Protein AF-A0A4Q4WAK2-F1 (afdb_monomer_lite)

pLDDT: mean 80.36, std 16.14, range [40.62, 97.94]

Sequence (146 aa):
MQHHKDLIRFTTFKALKIQHTCCKPFPGGFRRPSYDVEEIQEIEEEQAALLEILEGLVKEFEEKVLDILEQETTETLAALGEFWTGYWCHRMEEVLDDLNSATISDEERFAAERIGVRWDDGPDYESDEEEKRDIKYWYRRMDEIA

Secondary structure (DSSP, 8-state):
-HHHHHHHHHHHHHHTT---SSPPPPTTSS------HHHHHHHHHHTHHHHHHHHHHHHHHHHHHHHHHHT--TTHHHHHHHIIIIIIHHHHHHHHHHHHHTS--HHHHHHHHHTT-------------SSS--HHHHHHHHHTT-

Foldseek 3Di:
DVVQLVVLLVVLCVLLVQQDQPDDQDVPDDDDDPDDPVRSVVSCVVCVVVVVVSVVRSVVLVVLLVVLVVVVDPCSVVSVLCCVVPVSVVVSVVVVCVVVVVPDDPVRVVVCVVVPDDDDPDDDPPDPCPVVSPVVVVVVVVVVVD

Radius of gyration: 19.06 Å; chains: 1; bounding box: 42×37×46 Å

Structure (mmCIF, N/CA/C/O backbone):
data_AF-A0A4Q4WAK2-F1
#
_entry.id   AF-A0A4Q4WAK2-F1
#
loop_
_atom_site.group_PDB
_atom_site.id
_atom_site.type_symbol
_atom_site.label_atom_id
_atom_site.label_alt_id
_atom_site.label_comp_id
_atom_site.label_asym_id
_atom_site.label_entity_id
_atom_site.label_seq_id
_atom_site.pdbx_PDB_ins_code
_atom_site.Cartn_x
_atom_site.Cartn_y
_atom_site.Cartn_z
_atom_site.occupancy
_atom_site.B_iso_or_equiv
_atom_site.auth_seq_id
_atom_site.auth_comp_id
_atom_site.auth_asym_id
_atom_site.auth_atom_id
_atom_site.pdbx_PDB_model_num
ATOM 1 N N . MET A 1 1 ? -7.854 11.488 12.296 1.00 62.75 1 MET A N 1
ATOM 2 C CA . MET A 1 1 ? -8.243 11.076 10.928 1.00 62.75 1 MET A CA 1
ATOM 3 C C . MET A 1 1 ? -7.101 11.238 9.926 1.00 62.75 1 MET A C 1
ATOM 5 O O . MET A 1 1 ? -6.691 10.229 9.376 1.00 62.75 1 MET A O 1
ATOM 9 N N . GLN A 1 2 ? -6.526 12.439 9.745 1.00 78.75 2 GLN A N 1
ATOM 10 C CA . GLN A 1 2 ? -5.417 12.659 8.793 1.00 78.75 2 GLN A CA 1
ATOM 11 C C . GLN A 1 2 ? -4.213 11.730 9.033 1.00 78.75 2 GLN A C 1
ATOM 13 O O . GLN A 1 2 ? -3.762 11.071 8.108 1.00 78.75 2 GLN A O 1
ATOM 18 N N . HIS A 1 3 ? -3.788 11.563 10.290 1.00 81.81 3 HIS A N 1
ATOM 19 C CA . HIS A 1 3 ? -2.667 10.678 10.633 1.00 81.81 3 HIS A CA 1
ATOM 20 C C . HIS A 1 3 ? -2.872 9.206 10.233 1.00 81.81 3 HIS A C 1
ATOM 22 O O . HIS A 1 3 ? -1.907 8.532 9.896 1.00 81.81 3 HIS A O 1
ATOM 28 N N . HIS A 1 4 ? -4.112 8.700 10.236 1.00 84.69 4 HIS A N 1
ATOM 29 C CA . HIS A 1 4 ? -4.382 7.326 9.798 1.00 84.69 4 HIS A CA 1
ATOM 30 C C . HIS A 1 4 ? -4.272 7.192 8.281 1.00 84.69 4 HIS A C 1
ATOM 32 O O . HIS A 1 4 ? -3.683 6.228 7.806 1.00 84.69 4 HIS A O 1
ATOM 38 N N . LYS A 1 5 ? -4.777 8.180 7.534 1.00 86.12 5 LYS A N 1
ATOM 39 C CA . LYS A 1 5 ? -4.643 8.243 6.073 1.00 86.12 5 LYS A CA 1
ATOM 40 C C . LYS A 1 5 ? -3.177 8.310 5.654 1.00 86.12 5 LYS A C 1
ATOM 42 O O . LYS A 1 5 ? -2.728 7.531 4.817 1.00 86.12 5 LYS A O 1
ATOM 47 N N . ASP A 1 6 ? -2.411 9.175 6.314 1.00 88.69 6 ASP A N 1
ATOM 48 C CA . ASP A 1 6 ? -0.978 9.318 6.056 1.00 88.69 6 ASP A CA 1
ATOM 49 C C . ASP A 1 6 ? -0.225 8.011 6.351 1.00 88.69 6 ASP A C 1
ATOM 51 O O . ASP A 1 6 ? 0.640 7.612 5.572 1.00 88.69 6 ASP A O 1
ATOM 55 N N . LEU A 1 7 ? -0.586 7.309 7.434 1.00 90.44 7 LEU A N 1
ATOM 56 C CA . LEU A 1 7 ? 0.007 6.021 7.792 1.00 90.44 7 LEU A CA 1
ATOM 57 C C . LEU A 1 7 ? -0.340 4.925 6.776 1.00 90.44 7 LEU A C 1
ATOM 59 O O . LEU A 1 7 ? 0.557 4.221 6.325 1.00 90.44 7 LEU A O 1
ATOM 63 N N . ILE A 1 8 ? -1.609 4.803 6.371 1.00 95.06 8 ILE A N 1
ATOM 64 C CA . ILE A 1 8 ? -2.054 3.875 5.316 1.00 95.06 8 ILE A CA 1
ATOM 65 C C . ILE A 1 8 ? -1.257 4.105 4.040 1.00 95.06 8 ILE A C 1
ATOM 67 O O . ILE A 1 8 ? -0.661 3.169 3.503 1.00 95.06 8 ILE A O 1
ATOM 71 N N . ARG A 1 9 ? -1.194 5.356 3.585 1.00 94.50 9 ARG A N 1
ATOM 72 C CA . ARG A 1 9 ? -0.489 5.719 2.359 1.00 94.50 9 ARG A CA 1
ATOM 73 C C . ARG A 1 9 ? 1.000 5.427 2.457 1.00 94.50 9 ARG A C 1
ATOM 75 O O . ARG A 1 9 ? 1.555 4.809 1.554 1.00 94.50 9 ARG A O 1
ATOM 82 N N . PHE A 1 10 ? 1.643 5.827 3.551 1.00 90.38 10 PHE A N 1
ATOM 83 C CA . PHE A 1 10 ? 3.070 5.604 3.749 1.00 90.38 10 PHE A CA 1
ATOM 84 C C . PHE A 1 10 ? 3.419 4.113 3.803 1.00 90.38 10 PHE A C 1
ATOM 86 O O . PHE A 1 10 ? 4.314 3.669 3.084 1.00 90.38 10 PHE A O 1
ATOM 93 N N . THR A 1 11 ? 2.714 3.336 4.625 1.00 93.00 11 THR A N 1
ATOM 94 C CA . THR A 1 11 ? 3.003 1.910 4.816 1.00 93.00 11 THR A CA 1
ATOM 95 C C . THR A 1 11 ? 2.737 1.120 3.534 1.00 93.00 11 THR A C 1
ATOM 97 O O . THR A 1 11 ? 3.578 0.321 3.128 1.00 93.00 11 THR A O 1
ATOM 100 N N . THR A 1 12 ? 1.637 1.409 2.831 1.00 95.69 12 THR A N 1
ATOM 101 C CA . THR A 1 12 ? 1.294 0.757 1.553 1.00 95.69 12 THR A CA 1
ATOM 102 C C . THR A 1 12 ? 2.295 1.114 0.452 1.00 95.69 12 THR A C 1
ATOM 104 O O . THR A 1 12 ? 2.808 0.225 -0.224 1.00 95.69 12 THR A O 1
ATOM 107 N N . PHE A 1 13 ? 2.675 2.392 0.328 1.00 93.38 13 PHE A N 1
ATOM 108 C CA . PHE A 1 13 ? 3.715 2.836 -0.609 1.00 93.38 13 PHE A CA 1
ATOM 109 C C . PHE A 1 13 ? 5.040 2.098 -0.377 1.00 93.38 13 PHE A C 1
ATOM 111 O O . PHE A 1 13 ? 5.697 1.659 -1.322 1.00 93.38 13 PHE A O 1
ATOM 118 N N . LYS A 1 14 ? 5.437 1.948 0.894 1.00 90.75 14 LYS A N 1
ATOM 119 C CA . LYS A 1 14 ? 6.654 1.222 1.269 1.00 90.75 14 LYS A CA 1
ATOM 120 C C . LYS A 1 14 ? 6.572 -0.261 0.934 1.00 90.75 14 LYS A C 1
ATOM 122 O O . LYS A 1 14 ? 7.555 -0.800 0.431 1.00 90.75 14 LYS A O 1
ATOM 127 N N . ALA A 1 15 ? 5.435 -0.896 1.196 1.00 93.44 15 ALA A N 1
ATOM 128 C CA . ALA A 1 15 ? 5.233 -2.315 0.930 1.00 93.44 15 ALA A CA 1
ATOM 129 C C . ALA A 1 15 ? 5.283 -2.635 -0.574 1.00 93.44 15 ALA A C 1
ATOM 131 O O . ALA A 1 15 ? 5.928 -3.603 -0.964 1.00 93.44 15 ALA A O 1
ATOM 132 N N . LEU A 1 16 ? 4.723 -1.761 -1.421 1.00 93.69 16 LEU A N 1
ATOM 133 C CA . LEU A 1 16 ? 4.819 -1.854 -2.886 1.00 93.69 16 LEU A CA 1
ATOM 134 C C . LEU A 1 16 ? 6.217 -1.525 -3.443 1.00 93.69 16 LEU A C 1
ATOM 136 O O . LEU A 1 16 ? 6.429 -1.605 -4.649 1.00 93.69 16 LEU A O 1
ATOM 140 N N . LYS A 1 17 ? 7.175 -1.137 -2.588 1.00 90.44 17 LYS A N 1
ATOM 141 C CA . LYS A 1 17 ? 8.552 -0.766 -2.963 1.00 90.44 17 LYS A CA 1
ATOM 142 C C . LYS A 1 17 ? 8.627 0.331 -4.039 1.00 90.44 17 LYS A C 1
ATOM 144 O O . LYS A 1 17 ? 9.599 0.392 -4.790 1.00 90.44 17 LYS A O 1
ATOM 149 N N . ILE A 1 18 ? 7.639 1.228 -4.081 1.00 90.19 18 ILE A N 1
ATOM 150 C CA . ILE A 1 18 ? 7.609 2.343 -5.036 1.00 90.19 18 ILE A CA 1
ATOM 151 C C . ILE A 1 18 ? 8.783 3.286 -4.750 1.00 90.19 18 ILE A C 1
ATOM 153 O O . ILE A 1 18 ? 9.150 3.554 -3.596 1.00 90.19 18 ILE A O 1
ATOM 157 N N . GLN A 1 19 ? 9.410 3.778 -5.814 1.00 87.44 19 GLN A N 1
ATOM 158 C CA . GLN A 1 19 ? 10.599 4.602 -5.711 1.00 87.44 19 GLN A CA 1
ATOM 159 C C . GLN A 1 19 ? 10.222 6.033 -5.326 1.00 87.44 19 GLN A C 1
ATOM 161 O O . GLN A 1 19 ? 9.307 6.641 -5.871 1.00 87.44 19 GLN A O 1
ATOM 166 N N . HIS A 1 20 ? 10.942 6.608 -4.361 1.00 83.06 20 HIS A N 1
ATOM 167 C CA . HIS A 1 20 ? 10.746 8.015 -4.025 1.00 83.06 20 HIS A CA 1
ATOM 168 C C . HIS A 1 20 ? 11.453 8.909 -5.048 1.00 83.06 20 HIS A C 1
ATOM 170 O O . HIS A 1 20 ? 12.679 9.000 -5.017 1.00 83.06 20 HIS A O 1
ATOM 176 N N . THR A 1 21 ? 10.685 9.647 -5.845 1.00 80.88 21 THR A N 1
ATOM 177 C CA . THR A 1 21 ? 11.173 10.759 -6.684 1.00 80.88 21 THR A CA 1
ATOM 178 C C . THR A 1 21 ? 11.130 12.106 -5.947 1.00 80.88 21 THR A C 1
ATOM 180 O O . THR A 1 21 ? 11.906 13.015 -6.222 1.00 80.88 21 THR A O 1
ATOM 183 N N . CYS A 1 22 ? 10.275 12.227 -4.924 1.00 72.12 22 CYS A N 1
ATOM 184 C CA . CYS A 1 22 ? 9.970 13.493 -4.246 1.00 72.12 22 CYS A CA 1
ATOM 185 C C . CYS A 1 22 ? 10.915 13.889 -3.092 1.00 72.12 22 CYS A C 1
ATOM 187 O O . CYS A 1 22 ? 10.829 14.999 -2.562 1.00 72.12 22 CYS A O 1
ATOM 189 N N . CYS A 1 23 ? 11.790 12.990 -2.634 1.00 68.81 23 CYS A N 1
ATOM 190 C CA . CYS A 1 23 ? 12.600 13.216 -1.436 1.00 68.81 23 CYS A CA 1
ATOM 191 C C . CYS A 1 23 ? 13.998 13.720 -1.791 1.00 68.81 23 CYS A C 1
ATOM 193 O O . CYS A 1 23 ? 14.793 12.983 -2.370 1.00 68.81 23 CYS A O 1
ATOM 195 N N . LYS A 1 24 ? 14.347 14.931 -1.343 1.00 62.00 24 LYS A N 1
ATOM 196 C CA . LYS A 1 24 ? 15.737 15.401 -1.407 1.00 62.00 24 LYS A CA 1
ATOM 197 C C . LYS A 1 24 ? 16.640 14.519 -0.529 1.00 62.00 24 LYS A C 1
ATOM 199 O O . LYS A 1 24 ? 16.196 14.077 0.537 1.00 62.00 24 LYS A O 1
ATOM 204 N N . PRO A 1 25 ? 17.905 14.284 -0.923 1.00 59.69 25 PRO A N 1
ATOM 205 C CA . PRO A 1 25 ? 18.857 13.591 -0.067 1.00 59.69 25 PRO A CA 1
ATOM 206 C C . PRO A 1 25 ? 18.994 14.342 1.264 1.00 59.69 25 PRO A C 1
ATOM 208 O O . PRO A 1 25 ? 19.266 15.544 1.284 1.00 59.69 25 PRO A O 1
ATOM 211 N N . PHE A 1 26 ? 18.789 13.646 2.383 1.00 55.84 26 PHE A N 1
ATOM 212 C CA . PHE A 1 26 ? 18.998 14.233 3.706 1.00 55.84 26 PHE A CA 1
ATOM 213 C C . PHE A 1 26 ? 20.496 14.499 3.930 1.00 55.84 26 PHE A C 1
ATOM 215 O O . PHE A 1 26 ? 21.310 13.621 3.620 1.00 55.84 26 PHE A O 1
ATOM 222 N N . PRO A 1 27 ? 20.894 15.643 4.518 1.00 48.91 27 PRO A N 1
ATOM 223 C CA . PRO A 1 27 ? 22.281 15.858 4.912 1.00 48.91 27 PRO A CA 1
ATOM 224 C C . PRO A 1 27 ? 22.677 14.826 5.981 1.00 48.91 27 PRO A C 1
ATOM 226 O O . PRO A 1 27 ? 22.166 14.860 7.095 1.00 48.91 27 PRO A O 1
ATOM 229 N N . GLY A 1 28 ? 23.565 13.889 5.636 1.00 58.25 28 GLY A N 1
ATOM 230 C CA . GLY A 1 28 ? 24.110 12.889 6.568 1.00 58.25 28 GLY A CA 1
ATOM 231 C C . GLY A 1 28 ? 23.336 11.567 6.696 1.00 58.25 28 GLY A C 1
ATOM 232 O O . GLY A 1 28 ? 23.726 10.735 7.510 1.00 58.25 28 GLY A O 1
ATOM 233 N N . GLY A 1 29 ? 22.280 11.343 5.906 1.00 54.88 29 GLY A N 1
ATOM 234 C CA . GLY A 1 29 ? 21.561 10.060 5.840 1.00 54.88 29 GLY A CA 1
ATOM 235 C C . GLY A 1 29 ? 21.994 9.178 4.662 1.00 54.88 29 GLY A C 1
ATOM 236 O O . GLY A 1 29 ? 22.740 9.624 3.789 1.00 54.88 29 GLY A O 1
ATOM 237 N N . PHE A 1 30 ? 21.505 7.927 4.629 1.00 51.38 30 PHE A N 1
ATOM 238 C CA . PHE A 1 30 ? 21.667 7.001 3.497 1.00 51.38 30 PHE A CA 1
ATOM 239 C C . PHE A 1 30 ? 21.439 7.740 2.172 1.00 51.38 30 PHE A C 1
ATOM 241 O O . PHE A 1 30 ? 20.407 8.393 2.001 1.00 51.38 30 PHE A O 1
ATOM 248 N N . ARG A 1 31 ? 22.426 7.674 1.266 1.00 54.88 31 ARG A N 1
ATOM 249 C CA . ARG A 1 31 ? 22.405 8.363 -0.030 1.00 54.88 31 ARG A CA 1
ATOM 250 C C . ARG A 1 31 ? 21.165 7.925 -0.809 1.00 54.88 31 ARG A C 1
ATOM 252 O O . ARG A 1 31 ? 21.169 6.856 -1.410 1.00 54.88 31 ARG A O 1
ATOM 259 N N . ARG A 1 32 ? 20.108 8.737 -0.796 1.00 61.47 32 ARG A N 1
ATOM 260 C CA . ARG A 1 32 ? 19.053 8.615 -1.801 1.00 61.47 32 ARG A CA 1
ATOM 261 C C . ARG A 1 32 ? 19.614 9.142 -3.120 1.00 61.47 32 ARG A C 1
ATOM 263 O O . ARG A 1 32 ? 20.311 10.163 -3.081 1.00 61.47 32 ARG A O 1
ATOM 270 N N . PRO A 1 33 ? 19.355 8.468 -4.247 1.00 64.25 33 PRO A N 1
ATOM 271 C CA . PRO A 1 33 ? 19.722 9.013 -5.541 1.00 64.25 33 PRO A CA 1
ATOM 272 C C . PRO A 1 33 ? 19.044 10.375 -5.726 1.00 64.25 33 PRO A C 1
ATOM 274 O O . PRO A 1 33 ? 17.905 10.576 -5.301 1.00 64.25 33 PRO A O 1
ATOM 277 N N . SER A 1 34 ? 19.789 11.332 -6.271 1.00 74.50 34 SER A N 1
ATOM 278 C CA . SER A 1 34 ? 19.218 12.594 -6.728 1.00 74.50 34 SER A CA 1
ATOM 279 C C . SER A 1 34 ? 18.866 12.382 -8.184 1.00 74.50 34 SER A C 1
ATOM 281 O O . SER A 1 34 ? 19.788 12.254 -8.980 1.00 74.50 34 SER A O 1
ATOM 283 N N . TYR A 1 35 ? 17.575 12.335 -8.486 1.00 80.31 35 TYR A N 1
ATOM 284 C CA . TYR A 1 35 ? 17.095 12.232 -9.855 1.00 80.31 35 TYR A CA 1
ATOM 285 C C . TYR A 1 35 ? 16.968 13.625 -10.465 1.00 80.31 35 TYR A C 1
ATOM 287 O O . TYR A 1 35 ? 16.548 14.568 -9.779 1.00 80.31 35 TYR A O 1
ATOM 295 N N . ASP A 1 36 ? 17.356 13.769 -11.724 1.00 86.69 36 ASP A N 1
ATOM 296 C CA . ASP A 1 36 ? 16.964 14.926 -12.518 1.00 86.69 36 ASP A CA 1
ATOM 297 C C . ASP A 1 36 ? 15.506 14.809 -13.002 1.00 86.69 36 ASP A C 1
ATOM 299 O O . ASP A 1 36 ? 14.786 13.872 -12.667 1.00 86.69 36 ASP A O 1
ATOM 303 N N . VAL A 1 37 ? 15.019 15.824 -13.717 1.00 86.19 37 VAL A N 1
ATOM 304 C CA . VAL A 1 37 ? 13.610 15.883 -14.141 1.00 86.19 37 VAL A CA 1
ATOM 305 C C . VAL A 1 37 ? 13.275 14.791 -15.161 1.00 86.19 37 VAL A C 1
ATOM 307 O O . VAL A 1 37 ? 12.149 14.303 -15.159 1.00 86.19 37 VAL A O 1
ATOM 310 N N . GLU A 1 38 ? 14.228 14.418 -16.013 1.00 89.31 38 GLU A N 1
ATOM 311 C CA . GLU A 1 38 ? 14.035 13.395 -17.044 1.00 89.31 38 GLU A CA 1
ATOM 312 C C . GLU A 1 38 ? 14.007 12.012 -16.385 1.00 89.31 38 GLU A C 1
ATOM 314 O O . GLU A 1 38 ? 13.059 11.260 -16.594 1.00 89.31 38 GLU A O 1
ATOM 319 N N . GLU A 1 39 ? 14.944 11.738 -15.474 1.00 88.25 39 GLU A N 1
ATOM 320 C CA . GLU A 1 39 ? 14.961 10.509 -14.672 1.00 88.25 39 GLU A CA 1
ATOM 321 C C . GLU A 1 39 ? 13.689 10.360 -13.820 1.00 88.25 39 GLU A C 1
ATOM 323 O O . GLU A 1 39 ? 13.130 9.270 -13.725 1.00 88.25 39 GLU A O 1
ATOM 328 N N . ILE A 1 40 ? 13.200 11.445 -13.203 1.00 87.12 40 ILE A N 1
ATOM 329 C CA . ILE A 1 40 ? 11.935 11.421 -12.447 1.00 87.12 40 ILE A CA 1
ATOM 330 C C . ILE A 1 40 ? 10.776 11.020 -13.356 1.00 87.12 40 ILE A C 1
ATOM 332 O O . ILE A 1 40 ? 9.978 10.174 -12.960 1.00 87.12 40 ILE A O 1
ATOM 336 N N . GLN A 1 41 ? 10.693 11.609 -14.550 1.00 88.50 41 GLN A N 1
ATOM 337 C CA . GLN A 1 41 ? 9.628 11.311 -15.501 1.00 88.50 41 GLN A CA 1
ATOM 338 C C . GLN A 1 41 ? 9.673 9.843 -15.940 1.00 88.50 41 GLN A C 1
ATOM 340 O O . GLN A 1 41 ? 8.637 9.185 -15.937 1.00 88.50 41 GLN A O 1
ATOM 345 N N . GLU A 1 42 ? 10.858 9.315 -16.255 1.00 90.06 42 GLU A N 1
ATOM 346 C CA . GLU A 1 42 ? 11.036 7.904 -16.618 1.00 90.06 42 GLU A CA 1
ATOM 347 C C . GLU A 1 42 ? 10.587 6.974 -15.483 1.00 90.06 42 GLU A C 1
ATOM 349 O O . GLU A 1 42 ? 9.786 6.069 -15.706 1.00 90.06 42 GLU A O 1
ATOM 354 N N . ILE A 1 43 ? 11.012 7.243 -14.244 1.00 88.19 43 ILE A N 1
ATOM 355 C CA . ILE A 1 43 ? 10.595 6.463 -13.068 1.00 88.19 43 ILE A CA 1
ATOM 356 C C . ILE A 1 43 ? 9.074 6.524 -12.876 1.00 88.19 43 ILE A C 1
ATOM 358 O O . ILE A 1 43 ? 8.446 5.512 -12.566 1.00 88.19 43 ILE A O 1
ATOM 362 N N . GLU A 1 44 ? 8.469 7.704 -13.019 1.00 87.69 44 GLU A N 1
ATOM 363 C CA . GLU A 1 44 ? 7.026 7.889 -12.848 1.00 87.69 44 GLU A CA 1
ATOM 364 C C . GLU A 1 44 ? 6.221 7.163 -13.933 1.00 87.69 44 GLU A C 1
ATOM 366 O O . GLU A 1 44 ? 5.181 6.579 -13.625 1.00 87.69 44 GLU A O 1
ATOM 371 N N . GLU A 1 45 ? 6.713 7.138 -15.172 1.00 90.19 45 GLU A N 1
ATOM 372 C CA . GLU A 1 45 ? 6.116 6.377 -16.272 1.00 90.19 45 GLU A CA 1
ATOM 373 C C . GLU A 1 45 ? 6.251 4.865 -16.059 1.00 90.19 45 GLU A C 1
ATOM 375 O O . GLU A 1 45 ? 5.261 4.139 -16.180 1.00 90.19 45 GLU A O 1
ATOM 380 N N . GLU A 1 46 ? 7.437 4.386 -15.676 1.00 88.56 46 GLU A N 1
ATOM 381 C CA . GLU A 1 46 ? 7.690 2.970 -15.376 1.00 88.56 46 GLU A CA 1
ATOM 382 C C . GLU A 1 46 ? 6.831 2.466 -14.208 1.00 88.56 46 GLU A C 1
ATOM 384 O O . GLU A 1 46 ? 6.342 1.334 -14.222 1.00 88.56 46 GLU A O 1
ATOM 389 N N . GLN A 1 47 ? 6.619 3.308 -13.194 1.00 92.25 47 GLN A N 1
ATOM 390 C CA . GLN A 1 47 ? 5.881 2.952 -11.982 1.00 92.25 47 GLN A CA 1
ATOM 391 C C . GLN A 1 47 ? 4.409 3.378 -12.009 1.00 92.25 47 GLN A C 1
ATOM 393 O O . GLN A 1 47 ? 3.712 3.191 -11.009 1.00 92.25 47 GLN A O 1
ATOM 398 N N . ALA A 1 48 ? 3.896 3.890 -13.133 1.00 91.69 48 ALA A N 1
ATOM 399 C CA . ALA A 1 48 ? 2.519 4.373 -13.245 1.00 91.69 48 ALA A CA 1
ATOM 400 C C . ALA A 1 48 ? 1.481 3.312 -12.835 1.00 91.69 48 ALA A C 1
ATOM 402 O O . ALA A 1 48 ? 0.549 3.610 -12.087 1.00 91.69 48 ALA A O 1
ATOM 403 N N . ALA A 1 49 ? 1.680 2.056 -13.247 1.00 90.81 49 ALA A N 1
ATOM 404 C CA . ALA A 1 49 ? 0.803 0.946 -12.870 1.00 90.81 49 ALA A CA 1
ATOM 405 C C . ALA A 1 49 ? 0.837 0.655 -11.356 1.00 90.81 49 ALA A C 1
ATOM 407 O O . ALA A 1 49 ? -0.202 0.429 -10.739 1.00 90.81 49 ALA A O 1
ATOM 408 N N . LEU A 1 50 ? 2.019 0.713 -10.729 1.00 93.38 50 LEU A N 1
ATOM 409 C CA . LEU A 1 50 ? 2.154 0.541 -9.276 1.00 93.38 50 LEU A CA 1
ATOM 410 C C . LEU A 1 50 ? 1.510 1.699 -8.506 1.00 93.38 50 LEU A C 1
ATOM 412 O O . LEU A 1 50 ? 0.934 1.481 -7.441 1.00 93.38 50 LEU A O 1
ATOM 416 N N . LEU A 1 51 ? 1.580 2.922 -9.040 1.00 93.31 51 LEU A N 1
ATOM 417 C CA . LEU A 1 51 ? 0.906 4.085 -8.466 1.00 93.31 51 LEU A CA 1
ATOM 418 C C . LEU A 1 51 ? -0.619 3.948 -8.546 1.00 93.31 51 LEU A C 1
ATOM 420 O O . LEU A 1 51 ? -1.302 4.268 -7.578 1.00 93.31 51 LEU A O 1
ATOM 424 N N . GLU A 1 52 ? -1.162 3.419 -9.641 1.00 95.44 52 GLU A N 1
ATOM 425 C CA . GLU A 1 52 ? -2.599 3.138 -9.746 1.00 95.44 52 GLU A CA 1
ATOM 426 C C . GLU A 1 52 ? -3.053 2.092 -8.713 1.00 95.44 52 GLU A C 1
ATOM 428 O O . GLU A 1 52 ? -4.045 2.302 -8.008 1.00 95.44 52 GLU A O 1
ATOM 433 N N . ILE A 1 53 ? -2.281 1.010 -8.549 1.00 96.44 53 ILE A N 1
ATOM 434 C CA . ILE A 1 53 ? -2.521 -0.010 -7.515 1.00 96.44 53 ILE A CA 1
ATOM 435 C C . ILE A 1 53 ? -2.476 0.612 -6.115 1.00 96.44 53 ILE A C 1
ATOM 437 O O . ILE A 1 53 ? -3.353 0.340 -5.291 1.00 96.44 53 ILE A O 1
ATOM 441 N N . LEU A 1 54 ? -1.492 1.478 -5.847 1.00 96.25 54 LEU A N 1
ATOM 442 C CA . LEU A 1 54 ? -1.387 2.198 -4.580 1.00 96.25 54 LEU A CA 1
ATOM 443 C C . LEU A 1 54 ? -2.652 3.009 -4.290 1.00 96.25 54 LEU A C 1
ATOM 445 O O . LEU A 1 54 ? -3.175 2.913 -3.183 1.00 96.25 54 LEU A O 1
ATOM 449 N N . GLU A 1 55 ? -3.144 3.807 -5.240 1.00 96.44 55 GLU A N 1
ATOM 450 C CA . GLU A 1 55 ? -4.336 4.633 -5.006 1.00 96.44 55 GLU A CA 1
ATOM 451 C C . GLU A 1 55 ? -5.585 3.780 -4.749 1.00 96.44 55 GLU A C 1
ATOM 453 O O . GLU A 1 55 ? -6.390 4.112 -3.875 1.00 96.44 55 GLU A O 1
ATOM 458 N N . GLY A 1 56 ? -5.724 2.651 -5.454 1.00 97.81 56 GLY A N 1
ATOM 459 C CA . GLY A 1 56 ? -6.795 1.685 -5.210 1.00 97.81 56 GLY A CA 1
ATOM 460 C C . GLY A 1 56 ? -6.754 1.116 -3.790 1.00 97.81 56 GLY A C 1
ATOM 461 O O . GLY A 1 56 ? -7.757 1.159 -3.076 1.00 97.81 56 GLY A O 1
ATOM 462 N N . LEU A 1 57 ? -5.578 0.656 -3.356 1.00 97.88 57 LEU A N 1
ATOM 463 C CA . LEU A 1 57 ? -5.373 0.093 -2.021 1.00 97.88 57 LEU A CA 1
ATOM 464 C C . LEU A 1 57 ? -5.544 1.129 -0.914 1.00 97.88 57 LEU A C 1
ATOM 466 O O . LEU A 1 57 ? -6.204 0.859 0.085 1.00 97.88 57 LEU A O 1
ATOM 470 N N . VAL A 1 58 ? -4.987 2.330 -1.083 1.00 96.75 58 VAL A N 1
ATOM 471 C CA . VAL A 1 58 ? -5.129 3.410 -0.098 1.00 96.75 58 VAL A CA 1
ATOM 472 C C . VAL A 1 58 ? -6.595 3.748 0.098 1.00 96.75 58 VAL A C 1
ATOM 474 O O . VAL A 1 58 ? -7.035 3.849 1.238 1.00 96.75 58 VAL A O 1
ATOM 477 N N . LYS A 1 59 ? -7.368 3.862 -0.985 1.00 97.19 59 LYS A N 1
ATOM 478 C CA . LYS A 1 59 ? -8.805 4.111 -0.887 1.00 97.19 59 LYS A CA 1
ATOM 479 C C . LYS A 1 59 ? -9.525 2.996 -0.120 1.00 97.19 59 LYS A C 1
ATOM 481 O O . LYS A 1 59 ? -10.261 3.293 0.816 1.00 97.19 59 LYS A O 1
ATOM 486 N N . GLU A 1 60 ? -9.283 1.737 -0.478 1.00 97.75 60 GLU A N 1
ATOM 487 C CA . GLU A 1 60 ? -9.880 0.564 0.178 1.00 97.75 60 GLU A CA 1
ATOM 488 C C . GLU A 1 60 ? -9.569 0.525 1.687 1.00 97.75 60 GLU A C 1
ATOM 490 O O . GLU A 1 60 ? -10.448 0.337 2.531 1.00 97.75 60 GLU A O 1
ATOM 495 N N . PHE A 1 61 ? -8.303 0.733 2.038 1.00 97.31 61 PHE A N 1
ATOM 496 C CA . PHE A 1 61 ? -7.829 0.729 3.416 1.00 97.31 61 PHE A CA 1
ATOM 497 C C . PHE A 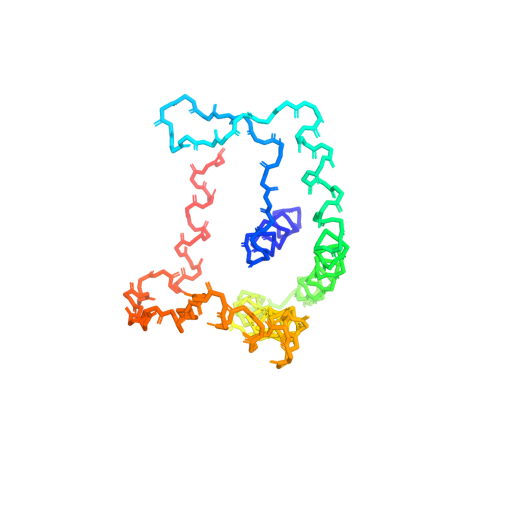1 61 ? -8.342 1.926 4.216 1.00 97.31 61 PHE A C 1
ATOM 499 O O . PHE A 1 61 ? -8.709 1.769 5.382 1.00 97.31 61 PHE A O 1
ATOM 506 N N . GLU A 1 62 ? -8.393 3.114 3.609 1.00 95.25 62 GLU A N 1
ATOM 507 C CA . GLU A 1 62 ? -8.969 4.298 4.243 1.00 95.25 62 GLU A CA 1
ATOM 508 C C . GLU A 1 62 ? -10.447 4.091 4.563 1.00 95.25 62 GLU A C 1
ATOM 510 O O . GLU A 1 62 ? -10.854 4.410 5.676 1.00 95.25 62 GLU A O 1
ATOM 515 N N . GLU A 1 63 ? -11.228 3.531 3.636 1.00 95.19 63 GLU A N 1
ATOM 516 C CA . GLU A 1 63 ? -12.643 3.209 3.861 1.00 95.19 63 GLU A CA 1
ATOM 517 C C . GLU A 1 63 ? -12.805 2.276 5.070 1.00 95.19 63 GLU A C 1
ATOM 519 O O . GLU A 1 63 ? -13.551 2.590 5.995 1.00 95.19 63 GLU A O 1
ATOM 524 N N . LYS A 1 64 ? -12.011 1.201 5.156 1.00 94.62 64 LYS A N 1
ATOM 525 C CA . LYS A 1 64 ? -12.063 0.287 6.310 1.00 94.62 64 LYS A CA 1
ATOM 526 C C . LYS A 1 64 ? -11.680 0.930 7.632 1.00 94.62 64 LYS A C 1
ATOM 528 O O . LYS A 1 64 ? -12.294 0.648 8.659 1.00 94.62 64 LYS A O 1
ATOM 533 N N . VAL A 1 65 ? -10.640 1.759 7.640 1.00 93.06 65 VAL A N 1
ATOM 534 C CA . VAL A 1 65 ? -10.218 2.434 8.869 1.00 93.06 65 VAL A CA 1
ATOM 535 C C . VAL A 1 65 ? -11.245 3.478 9.294 1.00 93.06 65 VAL A C 1
ATOM 537 O O . VAL A 1 65 ? -11.484 3.623 10.490 1.00 93.06 65 VAL A O 1
ATOM 540 N N . LEU A 1 66 ? -11.890 4.167 8.351 1.00 92.25 66 LEU A N 1
ATOM 541 C CA . LEU A 1 66 ? -13.004 5.062 8.658 1.00 92.25 66 LEU A CA 1
ATOM 542 C C . LEU A 1 66 ? -14.175 4.291 9.276 1.00 92.25 66 LEU A C 1
ATOM 544 O O . LEU A 1 66 ? -14.623 4.684 10.350 1.00 92.25 66 LEU A O 1
ATOM 548 N N . ASP A 1 67 ? -14.568 3.153 8.701 1.00 92.50 67 ASP A N 1
ATOM 549 C CA . ASP A 1 67 ? -15.630 2.300 9.254 1.00 92.50 67 ASP A CA 1
ATOM 550 C C . ASP A 1 67 ? -15.333 1.853 10.698 1.00 92.50 67 ASP A C 1
ATOM 552 O O . ASP A 1 67 ? -16.240 1.771 11.527 1.00 92.50 67 ASP A O 1
ATOM 556 N N . ILE A 1 68 ? -14.066 1.563 11.024 1.00 91.88 68 ILE A N 1
ATOM 557 C CA . ILE A 1 68 ? -13.637 1.204 12.388 1.00 91.88 68 ILE A CA 1
ATOM 558 C C . ILE A 1 68 ? -13.744 2.407 13.332 1.00 91.88 68 ILE A C 1
ATOM 560 O O . ILE A 1 68 ? -14.213 2.271 14.462 1.00 91.88 68 ILE A O 1
ATOM 564 N N . LEU A 1 69 ? -13.297 3.583 12.884 1.00 89.56 69 LEU A N 1
ATOM 565 C CA . LEU A 1 69 ? -13.296 4.801 13.696 1.00 89.56 69 LEU A CA 1
ATOM 566 C C . LEU A 1 69 ? -14.716 5.334 13.945 1.00 89.56 69 LEU A C 1
ATOM 568 O O . LEU A 1 69 ? -14.978 5.861 15.024 1.00 89.56 69 LEU A O 1
ATOM 572 N N . GLU A 1 70 ? -15.630 5.185 12.985 1.00 89.88 70 GLU A N 1
ATOM 573 C CA . GLU A 1 70 ? -17.020 5.650 13.087 1.00 89.88 70 GLU A CA 1
ATOM 574 C C . GLU A 1 70 ? -17.883 4.809 14.036 1.00 89.88 70 GLU A C 1
ATOM 576 O O . GLU A 1 70 ? -18.861 5.314 14.585 1.00 89.88 70 GLU A O 1
ATOM 581 N N . GLN A 1 71 ? -17.524 3.545 14.279 1.00 84.88 71 GLN A N 1
ATOM 582 C CA . GLN A 1 71 ? -18.246 2.688 15.227 1.00 84.88 71 GLN A CA 1
ATOM 583 C C . GLN A 1 71 ? -18.076 3.132 16.694 1.00 84.88 71 GLN A C 1
ATOM 585 O O . GLN A 1 71 ? -18.864 2.711 17.539 1.00 84.88 71 GLN A O 1
ATOM 590 N N . GLU A 1 72 ? -17.080 3.982 16.991 1.00 72.94 72 GLU A N 1
ATOM 591 C CA . GLU A 1 72 ? -16.841 4.659 18.280 1.00 72.94 72 GLU A CA 1
ATOM 592 C C . GLU A 1 72 ? -16.999 3.742 19.517 1.00 72.94 72 GLU A C 1
ATOM 594 O O . GLU A 1 72 ? -17.576 4.105 20.545 1.00 72.94 72 GLU A O 1
ATOM 599 N N . THR A 1 73 ? -16.482 2.511 19.423 1.00 79.50 73 THR A N 1
ATOM 600 C CA . THR A 1 73 ? -16.561 1.505 20.493 1.00 79.50 73 THR A CA 1
ATOM 601 C C . THR A 1 73 ? -15.311 1.502 21.375 1.00 79.50 73 THR A C 1
ATOM 603 O O . THR A 1 73 ? -14.224 1.934 20.978 1.00 79.50 73 THR A O 1
ATOM 606 N N . THR A 1 74 ? -15.418 0.921 22.575 1.00 76.69 74 THR A N 1
ATOM 607 C CA . THR A 1 74 ? -14.266 0.666 23.463 1.00 76.69 74 THR A CA 1
ATOM 608 C C . THR A 1 74 ? -13.208 -0.261 22.851 1.00 76.69 74 THR A C 1
ATOM 610 O O . THR A 1 74 ? -12.110 -0.366 23.392 1.00 76.69 74 THR A O 1
ATOM 613 N N . GLU A 1 75 ? -13.510 -0.912 21.726 1.00 87.62 75 GLU A N 1
ATOM 614 C CA . GLU A 1 75 ? -12.643 -1.880 21.047 1.00 87.62 75 GLU A CA 1
ATOM 615 C C . GLU A 1 75 ? -11.932 -1.290 19.818 1.00 87.62 75 GLU A C 1
ATOM 617 O O . GLU A 1 75 ? -11.177 -1.995 19.154 1.00 87.62 75 GLU A O 1
ATOM 622 N N . THR A 1 76 ? -12.085 0.014 19.551 1.00 87.56 76 THR A N 1
ATOM 623 C CA . THR A 1 76 ? -11.497 0.701 18.382 1.00 87.56 76 THR A CA 1
ATOM 624 C C . THR A 1 76 ? -10.001 0.402 18.197 1.00 87.56 76 THR A C 1
ATOM 626 O O . THR A 1 76 ? -9.553 0.120 17.090 1.00 87.56 76 THR A O 1
ATOM 629 N N . LEU A 1 77 ? -9.207 0.407 19.276 1.00 87.56 77 LEU A N 1
ATOM 630 C CA . LEU A 1 77 ? -7.772 0.099 19.194 1.00 87.56 77 LEU A CA 1
ATOM 631 C C . LEU A 1 77 ? -7.483 -1.366 18.840 1.00 87.56 77 LEU A C 1
ATOM 633 O O . LEU A 1 77 ? -6.513 -1.630 18.133 1.00 87.56 77 LEU A O 1
ATOM 637 N N . ALA A 1 78 ? -8.296 -2.306 19.327 1.00 90.38 78 ALA A N 1
ATOM 638 C CA . ALA A 1 78 ? -8.152 -3.719 18.987 1.00 90.38 78 ALA A CA 1
ATOM 639 C C . ALA A 1 78 ? -8.503 -3.947 17.511 1.00 90.38 78 ALA A C 1
ATOM 641 O O . ALA A 1 78 ? -7.722 -4.565 16.795 1.00 90.38 78 ALA A O 1
ATOM 642 N N . ALA A 1 79 ? -9.594 -3.338 17.036 1.00 91.88 79 ALA A N 1
ATOM 643 C CA . ALA A 1 79 ? -10.014 -3.395 15.638 1.00 91.88 79 ALA A CA 1
ATOM 644 C C . ALA A 1 79 ? -8.980 -2.769 14.682 1.00 91.88 79 ALA A C 1
ATOM 646 O O . ALA A 1 79 ? -8.689 -3.331 13.629 1.00 91.88 79 ALA A O 1
ATOM 647 N N . LEU A 1 80 ? -8.360 -1.641 15.055 1.00 92.12 80 LEU A N 1
ATOM 648 C CA . LEU A 1 80 ? -7.235 -1.075 14.297 1.00 92.12 80 LEU A CA 1
ATOM 649 C C . LEU A 1 80 ? -6.015 -2.006 14.298 1.00 92.12 80 LEU A C 1
ATOM 651 O O . LEU A 1 80 ? -5.319 -2.104 13.289 1.00 92.12 80 LEU A O 1
ATOM 655 N N . GLY A 1 81 ? -5.753 -2.689 15.415 1.00 91.69 81 GLY A N 1
ATOM 656 C CA . GLY A 1 81 ? -4.721 -3.719 15.499 1.00 91.69 81 GLY A CA 1
ATOM 657 C C . GLY A 1 81 ? -4.975 -4.859 14.513 1.00 91.69 81 GLY A C 1
ATOM 658 O O . GLY A 1 81 ? -4.094 -5.168 13.719 1.00 91.69 81 GLY A O 1
ATOM 659 N N . GLU A 1 82 ? -6.184 -5.423 14.513 1.00 94.19 82 GLU A N 1
ATOM 660 C CA . GLU A 1 82 ? -6.608 -6.491 13.594 1.00 94.19 82 GLU A CA 1
ATOM 661 C C . GLU A 1 82 ? -6.608 -6.050 12.127 1.00 94.19 82 GLU A C 1
ATOM 663 O O . GLU A 1 82 ? -6.256 -6.833 11.242 1.00 94.19 82 GLU A O 1
ATOM 668 N N . PHE A 1 83 ? -6.948 -4.788 11.854 1.00 95.75 83 PHE A N 1
ATOM 669 C CA . PHE A 1 83 ? -6.807 -4.217 10.520 1.00 95.75 83 PHE A CA 1
ATOM 670 C C . PHE A 1 83 ? -5.354 -4.299 10.041 1.00 95.75 83 PHE A C 1
ATOM 672 O O . PHE A 1 83 ? -5.107 -4.811 8.953 1.00 95.75 83 PHE A O 1
ATOM 679 N N . TRP A 1 84 ? -4.394 -3.834 10.845 1.00 95.38 84 TRP A N 1
ATOM 680 C CA . TRP A 1 84 ? -2.990 -3.805 10.436 1.00 95.38 84 TRP A CA 1
ATOM 681 C C . TRP A 1 84 ? -2.355 -5.189 10.376 1.00 95.38 84 TRP A C 1
ATOM 683 O O . TRP A 1 84 ? -1.651 -5.483 9.416 1.00 95.38 84 TRP A O 1
ATOM 693 N N . THR A 1 85 ? -2.577 -6.029 11.387 1.00 93.44 85 THR A N 1
ATOM 694 C CA . THR A 1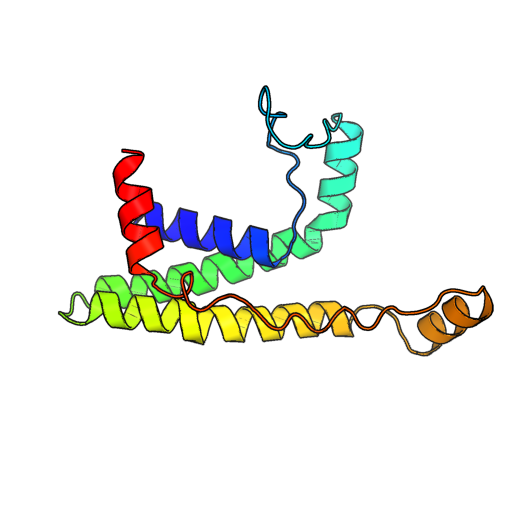 85 ? -1.908 -7.334 11.490 1.00 93.44 85 THR A CA 1
ATOM 695 C C . THR A 1 85 ? -2.603 -8.432 10.696 1.00 93.44 85 THR A C 1
ATOM 697 O O . THR A 1 85 ? -1.956 -9.421 10.362 1.00 93.44 85 THR A O 1
ATOM 700 N N . GLY A 1 86 ? -3.892 -8.268 10.394 1.00 95.94 86 GLY A N 1
ATOM 701 C CA . GLY A 1 86 ? -4.689 -9.219 9.629 1.00 95.94 86 GLY A CA 1
ATOM 702 C C . GLY A 1 86 ? -5.003 -8.696 8.236 1.00 95.94 86 GLY A C 1
ATOM 703 O O . GLY A 1 86 ? -4.386 -9.114 7.259 1.00 95.94 86 GLY A O 1
ATOM 704 N N . TYR A 1 87 ? -5.977 -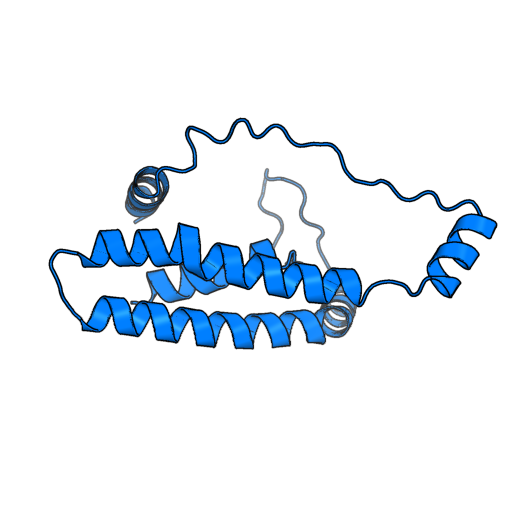7.787 8.139 1.00 97.31 87 TYR A N 1
ATOM 705 C CA . TYR A 1 87 ? -6.546 -7.400 6.844 1.00 97.31 87 TYR A CA 1
ATOM 706 C C . TYR A 1 87 ? -5.512 -6.800 5.886 1.00 97.31 87 TYR A C 1
ATOM 708 O O . TYR A 1 87 ? -5.382 -7.260 4.754 1.00 97.31 87 TYR A O 1
ATOM 716 N N . TRP A 1 88 ? -4.773 -5.787 6.340 1.00 97.94 88 TRP A N 1
ATOM 717 C CA . TRP A 1 88 ? -3.766 -5.107 5.533 1.00 97.94 88 TRP A CA 1
ATOM 718 C C . TRP A 1 88 ? -2.659 -6.078 5.109 1.00 97.94 88 TRP A C 1
ATOM 720 O O . TRP A 1 88 ? -2.328 -6.124 3.929 1.00 97.94 88 TRP A O 1
ATOM 730 N N . CYS A 1 89 ? -2.144 -6.900 6.034 1.00 95.00 89 CYS A N 1
ATOM 731 C CA . CYS A 1 89 ? -1.122 -7.908 5.734 1.00 95.00 89 CYS A CA 1
ATOM 732 C C . CYS A 1 89 ? -1.575 -8.879 4.639 1.00 95.00 89 CYS A C 1
ATOM 734 O O . CYS A 1 89 ? -0.890 -9.005 3.629 1.00 95.00 89 CYS A O 1
ATOM 736 N N . HIS A 1 90 ? -2.735 -9.520 4.812 1.00 96.56 90 HIS A N 1
ATOM 737 C CA . HIS A 1 90 ? -3.238 -10.496 3.842 1.00 96.56 90 HIS A CA 1
ATOM 738 C C . HIS A 1 90 ? -3.520 -9.848 2.485 1.00 96.56 90 HIS A C 1
ATOM 740 O O . HIS A 1 90 ? -3.156 -10.395 1.450 1.00 96.56 90 HIS A O 1
ATOM 746 N N . ARG A 1 91 ? -4.125 -8.652 2.471 1.00 97.69 91 ARG A N 1
ATOM 747 C CA . ARG A 1 91 ? -4.422 -7.961 1.213 1.00 97.69 91 ARG A CA 1
ATOM 748 C C . ARG A 1 91 ? -3.149 -7.560 0.469 1.00 97.69 91 ARG A C 1
ATOM 750 O O . ARG A 1 91 ? -3.106 -7.633 -0.755 1.00 97.69 91 ARG A O 1
ATOM 757 N N . MET A 1 92 ? -2.115 -7.138 1.193 1.00 97.19 92 MET A N 1
ATOM 758 C CA . MET A 1 92 ? -0.819 -6.831 0.595 1.00 97.19 92 MET A CA 1
ATOM 759 C C . MET A 1 92 ? -0.116 -8.079 0.062 1.00 97.19 92 MET A C 1
ATOM 761 O O . MET A 1 92 ? 0.487 -7.994 -1.000 1.00 97.19 92 MET A O 1
ATOM 765 N N . GLU A 1 93 ? -0.202 -9.212 0.760 1.00 94.56 93 GLU A N 1
ATOM 766 C CA . GLU A 1 93 ? 0.337 -10.495 0.292 1.00 94.56 93 GLU A CA 1
ATOM 767 C C . GLU A 1 93 ? -0.305 -10.908 -1.038 1.00 94.56 93 GLU A C 1
ATOM 769 O O . GLU A 1 93 ? 0.415 -11.116 -2.009 1.00 94.56 93 GLU A O 1
ATOM 774 N N . GLU A 1 94 ? -1.640 -10.874 -1.132 1.00 95.19 94 GLU A N 1
ATOM 775 C CA . GLU A 1 94 ? -2.370 -11.158 -2.378 1.00 95.19 94 GLU A CA 1
ATOM 776 C C . GLU A 1 94 ? -1.904 -10.274 -3.544 1.00 95.19 94 GLU A C 1
ATOM 778 O O . GLU A 1 94 ? -1.613 -10.764 -4.631 1.00 95.19 94 GLU A O 1
ATOM 783 N N . VAL A 1 95 ? -1.802 -8.958 -3.326 1.00 95.12 95 VAL A N 1
ATOM 784 C CA . VAL A 1 95 ? -1.384 -8.027 -4.386 1.00 95.12 95 VAL A CA 1
ATOM 785 C C . VAL A 1 95 ? 0.068 -8.251 -4.796 1.00 95.12 95 VAL A C 1
ATOM 787 O O . VAL A 1 95 ? 0.395 -8.150 -5.977 1.00 95.12 95 VAL A O 1
ATOM 790 N N . LEU A 1 96 ? 0.956 -8.523 -3.840 1.00 92.88 96 LEU A N 1
ATOM 791 C CA . LEU A 1 96 ? 2.361 -8.787 -4.139 1.00 92.88 96 LEU A CA 1
ATOM 792 C C . LEU A 1 96 ? 2.528 -10.114 -4.887 1.00 92.88 96 LEU A C 1
ATOM 794 O O . LEU A 1 96 ? 3.346 -10.178 -5.804 1.00 92.88 96 LEU A O 1
ATOM 798 N N . ASP A 1 97 ? 1.736 -11.131 -4.561 1.00 89.06 97 ASP A N 1
ATOM 799 C CA . ASP A 1 97 ? 1.706 -12.402 -5.287 1.00 89.06 97 ASP A CA 1
ATOM 800 C C . ASP A 1 97 ? 1.163 -12.236 -6.711 1.00 89.06 97 ASP A C 1
ATOM 802 O O . ASP A 1 97 ? 1.747 -12.769 -7.657 1.00 89.06 97 ASP A O 1
ATOM 806 N N . ASP A 1 98 ? 0.109 -11.440 -6.904 1.00 89.12 98 ASP A N 1
ATOM 807 C CA . ASP A 1 98 ? -0.413 -11.105 -8.235 1.00 89.12 98 ASP A CA 1
ATOM 808 C C . ASP A 1 98 ? 0.640 -10.363 -9.079 1.00 89.12 98 ASP A C 1
ATOM 810 O O . ASP A 1 98 ? 0.856 -10.681 -10.250 1.00 89.12 98 ASP A O 1
ATOM 814 N N . LEU A 1 99 ? 1.357 -9.408 -8.477 1.00 87.88 99 LEU A N 1
ATOM 815 C CA . LEU A 1 99 ? 2.445 -8.684 -9.140 1.00 87.88 99 LEU A CA 1
ATOM 816 C C . LEU A 1 99 ? 3.620 -9.608 -9.492 1.00 87.88 99 LEU A C 1
ATOM 818 O O . LEU A 1 99 ? 4.153 -9.537 -10.600 1.00 87.88 99 LEU A O 1
ATOM 822 N N . ASN A 1 100 ? 4.016 -10.495 -8.580 1.00 81.00 100 ASN A N 1
ATOM 823 C CA . ASN A 1 100 ? 5.126 -11.420 -8.801 1.00 81.00 100 ASN A CA 1
ATOM 824 C C . ASN A 1 100 ? 4.774 -12.516 -9.815 1.00 81.00 100 ASN A C 1
ATOM 826 O O . ASN A 1 100 ? 5.607 -12.865 -10.646 1.00 81.00 100 ASN A O 1
ATOM 830 N N . SER A 1 101 ? 3.547 -13.040 -9.792 1.00 70.75 101 SER A N 1
ATOM 831 C CA . SER A 1 101 ? 3.086 -14.076 -10.728 1.00 70.75 101 SER A CA 1
ATOM 832 C C . SER A 1 101 ? 2.876 -13.548 -12.149 1.00 70.75 101 SER A C 1
ATOM 834 O O . SER A 1 101 ? 3.045 -14.292 -13.114 1.00 70.75 101 SER A O 1
ATOM 836 N N . ALA A 1 102 ? 2.587 -12.253 -12.299 1.00 62.50 102 ALA A N 1
ATOM 837 C CA . ALA A 1 102 ? 2.604 -11.573 -13.592 1.00 62.50 102 ALA A CA 1
ATOM 838 C C . ALA A 1 102 ? 4.027 -11.387 -14.157 1.00 62.50 102 ALA A C 1
ATOM 840 O O . ALA A 1 102 ? 4.186 -10.998 -15.317 1.00 62.50 102 ALA A O 1
ATOM 841 N N . THR A 1 103 ? 5.065 -11.652 -13.358 1.00 64.19 103 THR A N 1
ATOM 842 C CA . THR A 1 103 ? 6.450 -11.352 -13.704 1.00 64.19 103 THR A CA 1
ATOM 843 C C . THR A 1 103 ? 7.157 -12.612 -14.211 1.00 64.19 103 THR A C 1
ATOM 845 O O . THR A 1 103 ? 7.628 -13.434 -13.432 1.00 64.19 103 THR A O 1
ATOM 848 N N . ILE A 1 104 ? 7.283 -12.686 -15.545 1.00 68.19 104 ILE A N 1
ATOM 849 C CA . ILE A 1 104 ? 8.073 -13.638 -16.352 1.00 68.19 104 ILE A CA 1
ATOM 850 C C . ILE A 1 104 ? 7.375 -14.982 -16.611 1.00 68.19 104 ILE A C 1
ATOM 852 O O . ILE A 1 104 ? 7.238 -15.831 -15.735 1.00 68.19 104 ILE A O 1
ATOM 856 N N . SER A 1 105 ? 6.996 -15.201 -17.874 1.00 73.56 105 SER A N 1
ATOM 857 C CA . SER A 1 105 ? 6.518 -16.501 -18.361 1.00 73.56 105 SER A CA 1
ATOM 858 C C . SER A 1 105 ? 7.609 -17.577 -18.291 1.00 73.56 105 SER A C 1
ATOM 860 O O . SER A 1 105 ? 8.800 -17.269 -18.351 1.00 73.56 105 SER A O 1
ATOM 862 N N . ASP A 1 106 ? 7.224 -18.855 -18.2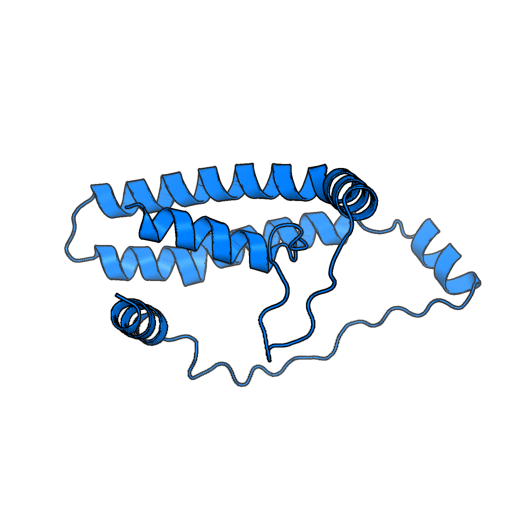44 1.00 78.81 106 ASP A N 1
ATOM 863 C CA . ASP A 1 106 ? 8.178 -19.976 -18.257 1.00 78.81 106 ASP A CA 1
ATOM 864 C C . ASP A 1 106 ? 9.137 -19.916 -19.462 1.00 78.81 106 ASP A C 1
ATOM 866 O O . ASP A 1 106 ? 10.328 -20.213 -19.333 1.00 78.81 106 ASP A O 1
ATOM 870 N N . GLU A 1 107 ? 8.657 -19.468 -20.628 1.00 81.81 107 GLU A N 1
ATOM 871 C CA . GLU A 1 107 ? 9.492 -19.233 -21.809 1.00 81.81 107 GLU A CA 1
ATOM 872 C C . GLU A 1 107 ? 10.545 -18.137 -21.595 1.00 81.81 107 GLU A C 1
ATOM 874 O O . GLU A 1 107 ? 11.709 -18.320 -21.965 1.00 81.81 107 GLU A O 1
ATOM 879 N N . GLU A 1 108 ? 10.165 -16.997 -21.018 1.00 81.69 108 GLU A N 1
ATOM 880 C CA . GLU A 1 108 ? 11.091 -15.899 -20.718 1.00 81.69 108 GLU A CA 1
ATOM 881 C C . GLU A 1 108 ? 12.084 -16.304 -19.629 1.00 81.69 108 GLU A C 1
ATOM 883 O O . GLU A 1 108 ? 13.279 -16.010 -19.737 1.00 81.69 108 GLU A O 1
ATOM 888 N N . ARG A 1 109 ? 11.611 -17.060 -18.631 1.00 83.44 109 ARG A N 1
ATOM 889 C CA . ARG A 1 109 ? 12.435 -17.623 -17.564 1.00 83.44 109 ARG A CA 1
ATOM 890 C C . ARG A 1 109 ? 13.511 -18.532 -18.147 1.00 83.44 109 ARG A C 1
ATOM 892 O O . ARG A 1 109 ? 14.700 -18.350 -17.881 1.00 83.44 109 ARG A O 1
ATOM 899 N N . PHE A 1 110 ? 13.109 -19.457 -19.015 1.00 84.44 110 PHE A N 1
ATOM 900 C CA . PHE A 1 110 ? 14.015 -20.381 -19.687 1.00 84.44 110 PHE A CA 1
ATOM 901 C C . PHE A 1 110 ? 14.979 -19.665 -20.645 1.00 84.44 110 PHE A C 1
ATOM 903 O O . PHE A 1 110 ? 16.159 -20.013 -20.740 1.00 84.44 110 PHE A O 1
ATOM 910 N N . ALA A 1 111 ? 14.510 -18.642 -21.362 1.00 86.94 111 ALA A N 1
ATOM 911 C CA . ALA A 1 111 ? 15.363 -17.835 -22.230 1.00 86.94 111 ALA A CA 1
ATOM 912 C C . ALA A 1 111 ? 16.441 -17.081 -21.434 1.00 86.94 111 ALA A C 1
ATOM 914 O O . ALA A 1 111 ? 17.599 -17.053 -21.860 1.00 86.94 111 ALA A O 1
ATOM 915 N N . ALA A 1 112 ? 16.089 -16.534 -20.268 1.00 86.06 112 ALA A N 1
ATOM 916 C CA . ALA A 1 112 ? 17.026 -15.886 -19.357 1.00 86.06 112 ALA A CA 1
ATOM 917 C C . ALA A 1 112 ? 18.054 -16.889 -18.794 1.00 86.06 112 ALA A C 1
ATOM 919 O O . ALA A 1 112 ? 19.259 -16.624 -18.807 1.00 86.06 112 ALA A O 1
ATOM 920 N N . GLU A 1 113 ? 17.621 -18.086 -18.395 1.00 91.38 113 GLU A N 1
ATOM 921 C CA . GLU A 1 113 ? 18.527 -19.151 -17.938 1.00 91.38 113 GLU A CA 1
ATOM 922 C C . GLU A 1 113 ? 19.526 -19.573 -19.022 1.00 91.38 113 GLU A C 1
ATOM 924 O O . GLU A 1 113 ? 20.712 -19.777 -18.748 1.00 91.38 113 GLU A O 1
ATOM 929 N N . ARG A 1 114 ? 19.088 -19.631 -20.287 1.00 91.00 114 ARG A N 1
ATOM 930 C CA . ARG A 1 114 ? 19.958 -19.959 -21.429 1.00 91.00 114 ARG A CA 1
ATOM 931 C C . ARG A 1 114 ? 21.075 -18.947 -21.668 1.00 91.00 114 ARG A C 1
ATOM 933 O O . ARG A 1 114 ? 22.111 -19.335 -22.209 1.00 91.00 114 ARG A O 1
ATOM 940 N N . ILE A 1 115 ? 20.881 -17.683 -21.294 1.00 91.38 115 ILE A N 1
ATOM 941 C CA . ILE A 1 115 ? 21.934 -16.655 -21.342 1.00 91.38 115 ILE A CA 1
ATOM 942 C C . ILE A 1 115 ? 22.719 -16.556 -20.024 1.00 91.38 115 ILE A C 1
ATOM 944 O O . ILE A 1 115 ? 23.591 -15.700 -19.893 1.00 91.38 115 ILE A O 1
ATOM 948 N N . GLY A 1 116 ? 22.464 -17.465 -19.076 1.00 89.31 116 GLY A N 1
ATOM 949 C CA . GLY A 1 116 ? 23.217 -17.615 -17.833 1.00 89.31 116 GLY A CA 1
ATOM 950 C C . GLY A 1 116 ? 22.629 -16.893 -16.620 1.00 89.31 116 GLY A C 1
ATOM 951 O O . GLY A 1 116 ? 23.303 -16.837 -15.591 1.00 89.31 116 GLY A O 1
ATOM 952 N N . VAL A 1 117 ? 21.405 -16.357 -16.707 1.00 85.19 117 VAL A N 1
ATOM 953 C CA . VAL A 1 117 ? 20.700 -15.791 -15.545 1.00 85.19 117 VAL A CA 1
ATOM 954 C C . VAL A 1 117 ? 20.359 -16.920 -14.571 1.00 85.19 117 VAL A C 1
ATOM 956 O O . VAL A 1 117 ? 19.856 -17.966 -14.973 1.00 85.19 117 VAL A O 1
ATOM 959 N N . ARG A 1 118 ? 20.653 -16.725 -13.283 1.00 85.75 118 ARG A N 1
ATOM 960 C CA . ARG A 1 118 ? 20.234 -17.622 -12.198 1.00 85.75 118 ARG A CA 1
ATOM 961 C C . ARG A 1 118 ? 19.263 -16.876 -11.301 1.00 85.75 118 ARG A C 1
ATOM 963 O O . ARG A 1 118 ? 19.537 -15.735 -10.938 1.00 85.75 118 ARG A O 1
ATOM 970 N N . TRP A 1 119 ? 18.170 -17.533 -10.949 1.00 78.25 119 TRP A N 1
ATOM 971 C CA . TRP A 1 119 ? 17.183 -17.008 -10.016 1.00 78.25 119 TRP A CA 1
ATOM 972 C C . TRP A 1 119 ? 17.693 -17.202 -8.590 1.00 78.25 119 TRP A C 1
ATOM 974 O O . TRP A 1 119 ? 18.216 -18.267 -8.261 1.00 78.25 119 TRP A O 1
ATOM 984 N N . ASP A 1 120 ? 17.609 -16.146 -7.790 1.00 76.06 120 ASP A N 1
ATOM 985 C CA . ASP A 1 120 ? 17.854 -16.203 -6.355 1.00 76.06 120 ASP A CA 1
ATOM 986 C C . ASP A 1 120 ? 16.49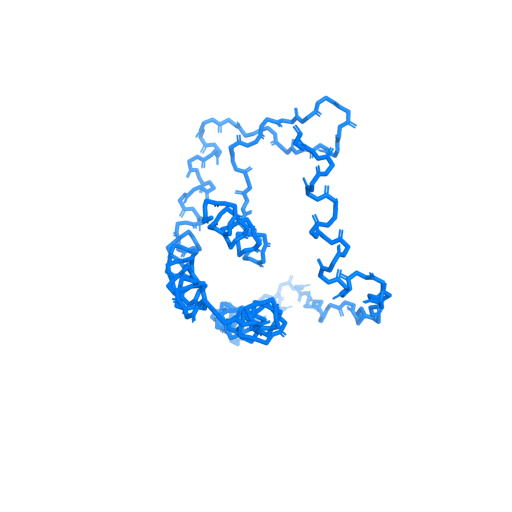0 -16.367 -5.686 1.00 76.06 120 ASP A C 1
ATOM 988 O O . ASP A 1 120 ? 15.641 -15.485 -5.811 1.00 76.06 120 ASP A O 1
ATOM 992 N N . ASP A 1 121 ? 16.264 -17.499 -5.021 1.00 64.44 121 ASP A N 1
ATOM 993 C CA . ASP A 1 121 ? 14.991 -17.793 -4.344 1.00 64.44 121 ASP A CA 1
ATOM 994 C C . ASP A 1 121 ? 14.827 -16.980 -3.038 1.00 64.44 121 ASP A C 1
ATOM 996 O O . ASP A 1 121 ? 13.848 -17.133 -2.314 1.00 64.44 121 ASP A O 1
ATOM 1000 N N . GLY A 1 122 ? 15.768 -16.067 -2.767 1.00 52.75 122 GLY A N 1
ATOM 1001 C CA . GLY A 1 122 ? 15.792 -15.192 -1.603 1.00 52.75 122 GLY A CA 1
ATOM 1002 C C . GLY A 1 122 ? 16.354 -15.898 -0.363 1.00 52.75 122 GLY A C 1
ATOM 1003 O O . GLY A 1 122 ? 16.227 -17.112 -0.211 1.00 52.75 122 GLY A O 1
ATOM 1004 N N . PRO A 1 123 ? 17.016 -15.169 0.551 1.00 49.00 123 PRO A N 1
ATOM 1005 C CA . PRO A 1 123 ? 17.413 -15.745 1.827 1.00 49.00 123 PRO A CA 1
ATOM 1006 C C . PRO A 1 123 ? 16.180 -15.947 2.721 1.00 49.00 123 PRO A C 1
ATOM 1008 O O . PRO A 1 123 ? 15.385 -15.024 2.886 1.00 49.00 123 PRO A O 1
ATOM 1011 N N . ASP A 1 124 ? 16.066 -17.123 3.347 1.00 47.75 124 ASP A N 1
ATOM 1012 C CA . ASP A 1 124 ? 15.145 -17.368 4.464 1.00 47.75 124 ASP A CA 1
ATOM 1013 C C . ASP A 1 124 ? 15.469 -16.382 5.597 1.00 47.75 124 ASP A C 1
ATOM 1015 O O . ASP A 1 124 ? 16.431 -16.553 6.352 1.00 47.75 124 ASP A O 1
ATOM 1019 N N . TYR A 1 125 ? 14.692 -15.307 5.705 1.00 42.81 125 TYR A N 1
ATOM 1020 C CA . TYR A 1 125 ? 14.772 -14.402 6.843 1.00 42.81 125 TYR A CA 1
ATOM 1021 C C . TYR A 1 125 ? 14.070 -15.076 8.033 1.00 42.81 125 TYR A C 1
ATOM 1023 O O . TYR A 1 125 ? 12.866 -14.906 8.230 1.00 42.81 125 TYR A O 1
ATOM 1031 N N . GLU A 1 126 ? 14.802 -15.828 8.859 1.00 44.25 126 GLU A N 1
ATOM 1032 C CA . GLU A 1 126 ? 14.367 -16.039 10.244 1.00 44.25 126 GLU A CA 1
ATOM 1033 C C . GLU A 1 126 ? 14.304 -14.656 10.906 1.00 44.25 126 GLU A C 1
ATOM 1035 O O . GLU A 1 126 ? 15.315 -13.995 11.138 1.00 44.25 126 GLU A O 1
ATOM 1040 N N . SER A 1 127 ? 13.085 -14.147 11.078 1.00 40.62 127 SER A N 1
ATOM 1041 C CA . SER A 1 127 ? 12.868 -12.762 11.464 1.00 40.62 127 SER A CA 1
ATOM 1042 C C . SER A 1 127 ? 13.114 -12.579 12.967 1.00 40.62 127 SER A C 1
ATOM 1044 O O . SER A 1 127 ? 12.315 -13.050 13.781 1.00 40.62 127 SER A O 1
ATOM 1046 N N . ASP A 1 128 ? 14.140 -11.812 13.336 1.00 42.47 128 ASP A N 1
ATOM 1047 C CA . ASP A 1 128 ? 14.339 -11.237 14.681 1.00 42.47 128 ASP A CA 1
ATOM 1048 C C . ASP A 1 128 ? 13.289 -10.124 14.978 1.00 42.47 128 ASP A C 1
ATOM 1050 O O . ASP A 1 128 ? 13.605 -8.999 15.367 1.00 42.47 128 ASP A O 1
ATOM 1054 N N . GLU A 1 129 ? 12.006 -10.410 14.730 1.00 46.88 129 GLU A N 1
ATOM 1055 C CA . GLU A 1 129 ? 10.865 -9.473 14.710 1.00 46.88 129 GLU A CA 1
ATOM 1056 C C . GLU A 1 129 ? 9.954 -9.610 15.945 1.00 46.88 129 GLU A C 1
ATOM 1058 O O . GLU A 1 129 ? 8.764 -9.310 15.876 1.00 46.88 129 GLU A O 1
ATOM 1063 N N . GLU A 1 130 ? 10.427 -10.103 17.090 1.00 48.34 130 GLU A N 1
ATOM 1064 C CA . GLU A 1 130 ? 9.545 -10.198 18.271 1.00 48.34 130 GLU A CA 1
ATOM 1065 C C . GLU A 1 130 ? 9.268 -8.828 18.918 1.00 48.34 130 GLU A C 1
ATOM 1067 O O . GLU A 1 130 ? 8.179 -8.600 19.439 1.00 48.34 130 GLU A O 1
ATOM 1072 N N . GLU A 1 131 ? 10.190 -7.866 18.813 1.00 48.12 131 GLU A N 1
ATOM 1073 C CA . GLU A 1 131 ? 10.073 -6.580 19.522 1.00 48.12 131 GLU A CA 1
ATOM 1074 C C . GLU A 1 131 ? 9.346 -5.480 18.713 1.00 48.12 131 GLU A C 1
ATOM 1076 O O . GLU A 1 131 ? 8.799 -4.538 19.286 1.00 48.12 131 GLU A O 1
ATOM 1081 N N . LYS A 1 132 ? 9.274 -5.604 17.377 1.00 46.81 132 LYS A N 1
ATOM 1082 C CA . LYS A 1 132 ? 8.656 -4.603 16.474 1.00 46.81 132 LYS A CA 1
ATOM 1083 C C . LYS A 1 132 ? 7.175 -4.832 16.173 1.00 46.81 132 LYS A C 1
ATOM 1085 O O . LYS A 1 132 ? 6.538 -3.953 15.588 1.00 46.81 132 LYS A O 1
ATOM 1090 N N . ARG A 1 133 ? 6.625 -5.982 16.577 1.00 53.25 133 ARG A N 1
ATOM 1091 C CA . ARG A 1 133 ? 5.201 -6.324 16.405 1.00 53.25 133 ARG A CA 1
ATOM 1092 C C . ARG A 1 133 ? 4.276 -5.576 17.363 1.00 53.25 133 ARG A C 1
ATOM 1094 O O . ARG A 1 133 ? 3.066 -5.573 17.151 1.00 53.25 133 ARG A O 1
ATOM 1101 N N . ASP A 1 134 ? 4.807 -4.938 18.408 1.00 59.25 134 ASP A N 1
ATOM 1102 C CA . ASP A 1 134 ? 3.979 -4.151 19.318 1.00 59.25 134 ASP A CA 1
ATOM 1103 C C . ASP A 1 134 ? 3.61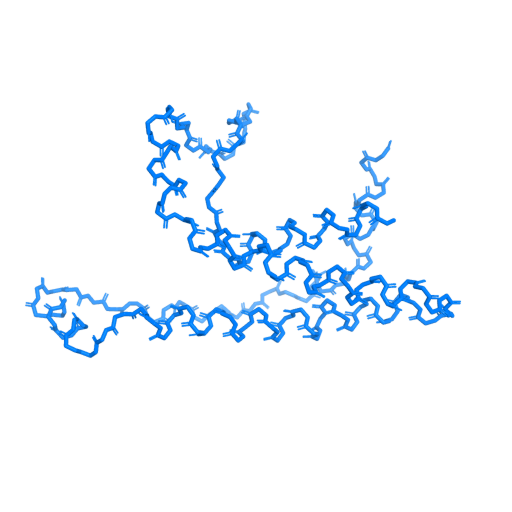0 -2.808 18.677 1.00 59.25 134 ASP A C 1
ATOM 1105 O O . ASP A 1 134 ? 4.384 -1.852 18.665 1.00 59.25 134 ASP A O 1
ATOM 1109 N N . ILE A 1 135 ? 2.381 -2.708 18.176 1.00 64.75 135 ILE A N 1
ATOM 1110 C CA . ILE A 1 135 ? 1.835 -1.478 17.596 1.00 64.75 135 ILE A CA 1
ATOM 1111 C C . ILE A 1 135 ? 1.901 -0.285 18.572 1.00 64.75 135 ILE A C 1
ATOM 1113 O O . ILE A 1 135 ? 2.021 0.865 18.143 1.00 64.75 135 ILE A O 1
ATOM 1117 N N . LYS A 1 136 ? 1.922 -0.528 19.895 1.00 65.62 136 LYS A N 1
ATOM 1118 C CA . LYS A 1 136 ? 2.091 0.526 20.913 1.00 65.62 136 LYS A CA 1
ATOM 1119 C C . LYS A 1 136 ? 3.471 1.172 20.860 1.00 65.62 136 LYS A C 1
ATOM 1121 O O . LYS A 1 136 ? 3.604 2.340 21.226 1.00 65.62 136 LYS A O 1
ATOM 1126 N N . TYR A 1 137 ? 4.496 0.443 20.417 1.00 69.06 137 TYR A N 1
ATOM 1127 C CA . TYR A 1 137 ? 5.827 1.000 20.183 1.00 69.06 137 TYR A CA 1
ATOM 1128 C C . TYR A 1 137 ? 5.768 2.098 19.120 1.00 69.06 137 TYR A C 1
ATOM 1130 O O . TYR A 1 137 ? 6.236 3.212 19.362 1.00 69.06 137 TYR A O 1
ATOM 1138 N N . TRP A 1 138 ? 5.116 1.815 17.992 1.00 68.50 138 TRP A N 1
ATOM 1139 C CA . TRP A 1 138 ? 4.988 2.764 16.891 1.00 68.50 138 TRP A CA 1
ATOM 1140 C C . TRP A 1 138 ? 4.106 3.962 17.256 1.00 68.50 138 TRP A C 1
ATOM 1142 O O . TRP A 1 138 ? 4.501 5.091 16.981 1.00 68.50 138 TRP A O 1
ATOM 1152 N N . TYR A 1 139 ? 2.991 3.758 17.969 1.00 68.25 139 TYR A N 1
ATOM 1153 C CA . TYR A 1 139 ? 2.152 4.870 18.445 1.00 68.25 139 TYR A CA 1
ATOM 1154 C C . TYR A 1 139 ? 2.885 5.809 19.414 1.00 68.25 139 TYR A C 1
ATOM 1156 O O . TYR A 1 139 ? 2.875 7.020 19.215 1.00 68.25 139 TYR A O 1
ATOM 1164 N N . ARG A 1 140 ? 3.611 5.272 20.401 1.00 69.69 140 ARG A N 1
ATOM 1165 C CA . ARG A 1 140 ? 4.400 6.078 21.351 1.00 69.69 140 ARG A CA 1
ATOM 1166 C C . ARG A 1 140 ? 5.534 6.853 20.676 1.00 69.69 140 ARG A C 1
ATOM 1168 O O . ARG A 1 140 ? 5.820 7.975 21.069 1.00 69.69 140 ARG A O 1
ATOM 1175 N N . ARG A 1 141 ? 6.175 6.270 19.658 1.00 65.62 141 ARG A N 1
ATOM 1176 C CA . ARG A 1 141 ? 7.251 6.932 18.905 1.00 65.62 141 ARG A CA 1
ATOM 1177 C C . ARG A 1 141 ? 6.738 8.106 18.065 1.00 65.62 141 ARG A C 1
ATOM 1179 O O . ARG A 1 141 ? 7.484 9.052 17.834 1.00 65.62 141 ARG A O 1
ATOM 1186 N N . MET A 1 142 ? 5.489 8.044 17.603 1.00 62.31 142 MET A N 1
ATOM 1187 C CA . MET A 1 142 ? 4.873 9.119 16.822 1.00 62.31 142 MET A CA 1
ATOM 1188 C C . MET A 1 142 ? 4.489 10.327 17.687 1.00 62.31 142 MET A C 1
ATOM 1190 O O . MET A 1 142 ? 4.679 11.455 17.239 1.00 62.31 142 MET A O 1
ATOM 1194 N N . ASP A 1 143 ? 4.053 10.112 18.932 1.00 65.00 143 ASP A N 1
ATOM 1195 C CA . ASP A 1 143 ? 3.721 11.198 19.873 1.00 65.00 143 ASP A CA 1
ATOM 1196 C C . ASP A 1 143 ? 4.946 12.030 20.306 1.00 65.00 143 ASP A C 1
ATOM 1198 O O . ASP A 1 143 ? 4.804 13.167 20.742 1.00 65.00 143 ASP A O 1
ATOM 1202 N N . GLU A 1 144 ? 6.164 11.498 20.160 1.00 65.31 144 GLU A N 1
ATOM 1203 C CA . GLU A 1 144 ? 7.418 12.199 20.490 1.00 65.31 144 GLU A CA 1
ATOM 1204 C C . GLU A 1 144 ? 7.880 13.200 19.415 1.00 65.31 144 GLU A C 1
ATOM 1206 O O . GLU A 1 144 ? 8.848 13.930 19.632 1.00 65.31 144 GLU A O 1
ATOM 1211 N N . ILE A 1 145 ? 7.245 13.206 18.239 1.00 58.50 145 ILE A N 1
ATOM 1212 C CA . ILE A 1 145 ? 7.616 14.065 17.098 1.00 58.50 145 ILE A CA 1
ATOM 1213 C C . ILE A 1 145 ? 6.646 15.267 16.960 1.00 58.50 145 ILE A C 1
ATOM 1215 O O . ILE A 1 145 ? 6.837 16.108 16.079 1.00 58.50 145 ILE A O 1
ATOM 1219 N N . ALA A 1 146 ? 5.641 15.375 17.839 1.00 40.69 146 ALA A N 1
ATOM 1220 C CA . ALA A 1 146 ? 4.715 16.511 17.951 1.00 40.69 146 ALA A CA 1
ATOM 1221 C C . ALA A 1 146 ? 5.227 17.586 18.927 1.00 40.69 146 ALA A C 1
ATOM 1223 O O . ALA A 1 146 ? 5.009 18.785 18.632 1.00 40.69 146 ALA A O 1
#